Protein AF-A0A965GVR5-F1 (afdb_monomer_lite)

Sequence (82 aa):
VSPTGTEKTGYPTQKPLGILRRVIQASSKPGDLVLDFFAGSGTTGAAALELNRQFILIDQNPEAIGVMKERFANAEVSFEKF

Foldseek 3Di:
DDQPDPPDLPFPPDDHLVVLLVVDVVPDAAAAEAEDQDCQLVSNVVSCVVRNYHYDYHDPDVVSVVNNCVVCVPPPDDDDDD

Secondary structure (DSSP, 8-state):
----STT--S-TTPPPHHHHHHHHHHH--TT-EEEESS-TTTHHHHHHHHTT-EEEE--S-HHHHHHHHHHTTTS-------

pLDDT: mean 93.33, std 10.98, range [50.62, 98.75]

Structure (mmCIF, N/CA/C/O backbone):
data_AF-A0A965GVR5-F1
#
_entry.id   AF-A0A965GVR5-F1
#
loop_
_atom_site.group_PDB
_atom_site.id
_atom_site.type_symbol
_atom_site.label_atom_id
_atom_site.label_alt_id
_atom_site.label_comp_id
_atom_site.label_asym_id
_atom_site.label_entity_id
_atom_site.label_seq_id
_atom_site.pdbx_PDB_ins_code
_atom_site.Cartn_x
_atom_site.Cartn_y
_atom_site.Cartn_z
_atom_site.occupancy
_atom_site.B_iso_or_equiv
_atom_site.auth_seq_id
_atom_site.auth_comp_id
_atom_site.auth_asym_id
_atom_site.auth_atom_id
_atom_site.pdbx_PDB_model_num
ATOM 1 N N . VAL A 1 1 ? -13.254 -0.658 -16.054 1.00 53.50 1 VAL A N 1
ATOM 2 C CA . VAL A 1 1 ? -13.275 0.807 -15.825 1.00 53.50 1 VAL A CA 1
ATOM 3 C C . VAL A 1 1 ? -11.880 1.319 -16.143 1.00 53.50 1 VAL A C 1
ATOM 5 O O . VAL A 1 1 ? -10.944 0.829 -15.527 1.00 53.50 1 VAL A O 1
ATOM 8 N N . SER A 1 2 ? -11.717 2.163 -17.165 1.00 50.91 2 SER A N 1
ATOM 9 C CA . SER A 1 2 ? -10.405 2.737 -17.515 1.00 50.91 2 SER A CA 1
ATOM 10 C C . SER A 1 2 ? -10.014 3.775 -16.454 1.00 50.91 2 SER A C 1
ATOM 12 O O . SER A 1 2 ? -10.908 4.504 -16.017 1.00 50.91 2 SER A O 1
ATOM 14 N N . PRO A 1 3 ? -8.746 3.872 -16.009 1.00 53.16 3 PRO A N 1
ATOM 15 C CA . PRO A 1 3 ? -8.336 4.878 -15.038 1.00 53.16 3 PRO A CA 1
ATOM 16 C C . PRO A 1 3 ? -8.238 6.236 -15.742 1.00 53.16 3 PRO A C 1
ATOM 18 O O . PRO A 1 3 ? -7.157 6.726 -16.030 1.00 53.16 3 PRO A O 1
ATOM 21 N N . THR A 1 4 ? -9.354 6.851 -16.118 1.00 50.62 4 THR A N 1
ATOM 22 C CA . THR A 1 4 ? -9.389 8.226 -16.631 1.00 50.62 4 THR A CA 1
ATOM 23 C C . THR A 1 4 ? -9.439 9.174 -15.438 1.00 50.62 4 THR A C 1
ATOM 25 O O . THR A 1 4 ? -10.517 9.548 -14.990 1.00 50.62 4 THR A O 1
ATOM 28 N N . GLY A 1 5 ? -8.280 9.506 -14.866 1.00 63.00 5 GLY A N 1
ATOM 29 C CA . GLY A 1 5 ? -8.201 10.388 -13.703 1.00 63.00 5 GLY A CA 1
ATOM 30 C C . GLY A 1 5 ? -6.774 10.813 -13.366 1.00 63.00 5 GLY A C 1
ATOM 31 O O . GLY A 1 5 ? -5.809 10.230 -13.858 1.00 63.00 5 GLY A O 1
ATOM 32 N N . THR A 1 6 ? -6.653 11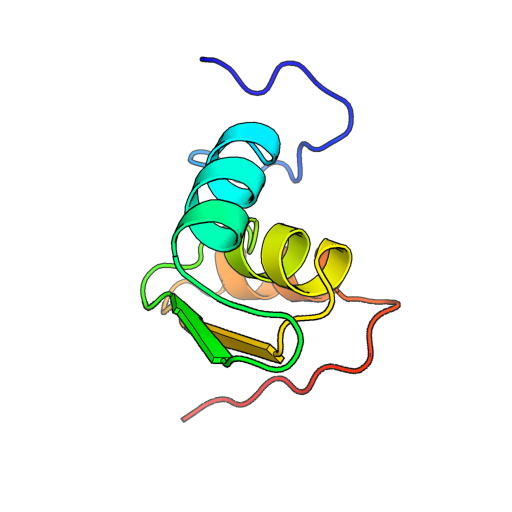.823 -12.506 1.00 74.06 6 THR A N 1
ATOM 33 C CA . THR A 1 6 ? -5.391 12.365 -11.965 1.00 74.06 6 THR A CA 1
ATOM 34 C C . THR A 1 6 ? -4.580 11.352 -11.146 1.00 74.06 6 THR A C 1
ATOM 36 O O . THR A 1 6 ? -3.440 11.623 -10.799 1.00 74.06 6 THR A O 1
ATOM 39 N N . GLU A 1 7 ? -5.139 10.171 -10.861 1.00 81.12 7 GLU A N 1
ATOM 40 C CA . GLU A 1 7 ? -4.501 9.099 -10.087 1.00 81.12 7 GLU A CA 1
ATOM 41 C C . GLU A 1 7 ? -3.512 8.226 -10.878 1.00 81.12 7 GLU A C 1
ATOM 43 O O . GLU A 1 7 ? -2.917 7.314 -10.294 1.00 81.12 7 GLU A O 1
ATOM 48 N N . LYS A 1 8 ? -3.369 8.437 -12.196 1.00 83.19 8 LYS A N 1
ATOM 49 C CA . LYS A 1 8 ? -2.485 7.634 -13.056 1.00 83.19 8 LYS A CA 1
ATOM 50 C C . LYS A 1 8 ? -1.022 7.785 -12.644 1.00 83.19 8 LYS A C 1
ATOM 52 O O . LYS A 1 8 ? -0.512 8.895 -12.586 1.00 83.19 8 LYS A O 1
ATOM 57 N N . THR A 1 9 ? -0.327 6.661 -12.511 1.00 86.38 9 THR A N 1
ATOM 58 C CA . THR A 1 9 ? 1.139 6.633 -12.361 1.00 86.38 9 THR A CA 1
ATOM 59 C C . THR A 1 9 ? 1.873 6.270 -13.646 1.00 86.38 9 THR A C 1
ATOM 61 O O . THR A 1 9 ? 3.089 6.165 -13.644 1.00 86.38 9 THR A O 1
ATOM 64 N N . GLY A 1 10 ? 1.147 6.004 -14.735 1.00 86.31 10 GLY A N 1
ATOM 65 C CA . GLY A 1 10 ? 1.729 5.478 -15.975 1.00 86.31 10 GLY A CA 1
ATOM 66 C C . GLY A 1 10 ? 1.914 3.956 -15.990 1.00 86.31 10 GLY A C 1
ATOM 67 O O . GLY A 1 10 ? 2.219 3.405 -17.041 1.00 86.31 10 GLY A O 1
ATOM 68 N N . TYR A 1 11 ? 1.647 3.258 -14.878 1.00 91.06 11 TYR A N 1
ATOM 69 C CA . TYR A 1 11 ? 1.749 1.799 -14.832 1.00 91.06 11 TYR A CA 1
ATOM 70 C C . TYR A 1 11 ? 0.598 1.138 -15.624 1.00 91.06 11 TYR A C 1
ATOM 72 O O . TYR A 1 11 ? -0.570 1.441 -15.343 1.00 91.06 11 TYR A O 1
ATOM 80 N N . PRO A 1 12 ? 0.871 0.223 -16.578 1.00 87.06 12 PRO A N 1
ATOM 81 C CA . PRO A 1 12 ? -0.122 -0.214 -17.570 1.00 87.06 12 PRO A CA 1
ATOM 82 C C . PRO A 1 12 ? -1.395 -0.844 -16.993 1.00 87.06 12 PRO A C 1
ATOM 84 O O . PRO A 1 12 ? -2.485 -0.665 -17.532 1.00 87.06 12 PRO A O 1
ATOM 87 N N . THR A 1 13 ? -1.266 -1.584 -15.892 1.00 88.56 13 THR A N 1
ATOM 88 C CA . THR A 1 13 ? -2.344 -2.392 -15.297 1.00 88.56 13 THR A CA 1
ATOM 89 C C . THR A 1 13 ? -2.828 -1.838 -13.956 1.00 88.56 13 THR A C 1
ATOM 91 O O . THR A 1 13 ? -3.349 -2.578 -13.118 1.00 88.56 13 THR A O 1
ATOM 94 N N . GLN A 1 14 ? -2.671 -0.528 -13.736 1.00 92.19 14 GLN A N 1
ATOM 95 C CA . GLN A 1 14 ? -3.100 0.136 -12.506 1.00 92.19 14 GLN A CA 1
ATOM 96 C C . GLN A 1 14 ? -4.589 -0.123 -12.206 1.00 92.19 14 GLN A C 1
ATOM 98 O O . GLN A 1 14 ? -5.484 0.267 -12.960 1.00 92.19 14 GLN A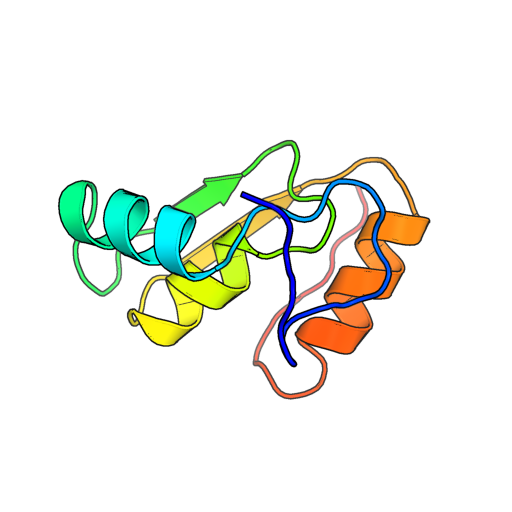 O 1
ATOM 103 N N . LYS A 1 15 ? -4.852 -0.736 -11.045 1.00 92.94 15 LYS A N 1
ATOM 104 C CA . LYS A 1 15 ? -6.204 -0.906 -10.490 1.00 92.94 15 LYS A CA 1
ATOM 105 C C . LYS A 1 15 ? -6.768 0.483 -10.107 1.00 92.94 15 LYS A C 1
ATOM 107 O O . LYS A 1 15 ? -6.002 1.279 -9.556 1.00 92.94 15 LYS A O 1
ATOM 112 N N . PRO A 1 16 ? -8.062 0.788 -10.345 1.00 93.25 16 PRO A N 1
ATOM 113 C CA . PRO A 1 16 ? -8.667 2.061 -9.935 1.00 93.25 16 PRO A CA 1
ATOM 114 C C . PRO A 1 16 ? -8.733 2.218 -8.411 1.00 93.25 16 PRO A C 1
ATOM 116 O O . PRO A 1 16 ? -9.152 1.289 -7.710 1.00 93.25 16 PRO A O 1
ATOM 119 N N . LEU A 1 17 ? -8.400 3.402 -7.889 1.00 95.12 17 LEU A N 1
ATOM 120 C CA . LEU A 1 17 ? -8.299 3.636 -6.439 1.00 95.12 17 LEU A CA 1
ATOM 121 C C . LEU A 1 17 ? -9.631 3.441 -5.711 1.00 95.12 17 LEU A C 1
ATOM 123 O O . LEU A 1 17 ? -9.689 2.799 -4.663 1.00 95.12 17 LEU A O 1
ATOM 127 N N . GLY A 1 18 ? -10.724 3.944 -6.291 1.00 94.94 18 GLY A N 1
ATOM 128 C CA . GLY A 1 18 ? -12.057 3.851 -5.689 1.00 94.94 18 GLY A CA 1
ATOM 129 C C . GLY A 1 18 ? -12.536 2.413 -5.470 1.00 94.94 18 GLY A C 1
ATOM 130 O O . GLY A 1 18 ? -13.224 2.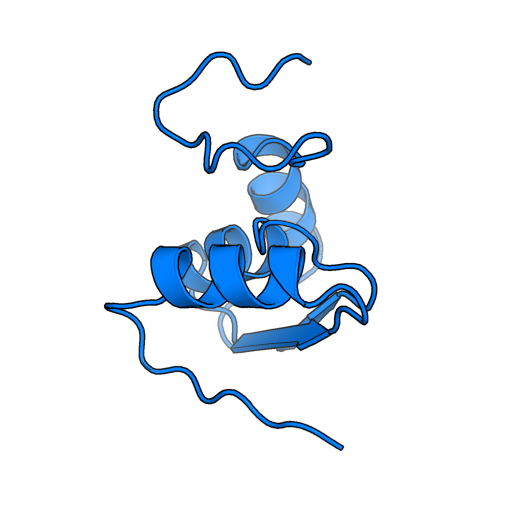143 -4.485 1.00 94.94 18 GLY A O 1
ATOM 131 N N . ILE A 1 19 ? -12.133 1.480 -6.341 1.00 95.50 19 ILE A N 1
ATOM 132 C CA . ILE A 1 19 ? -12.464 0.059 -6.185 1.00 95.50 19 ILE A CA 1
ATOM 133 C C . ILE A 1 19 ? -11.738 -0.506 -4.965 1.00 95.50 19 ILE A C 1
ATOM 135 O O . ILE A 1 19 ? -12.374 -1.124 -4.112 1.00 95.50 19 ILE A O 1
ATOM 139 N N . LEU A 1 20 ? -10.432 -0.255 -4.841 1.00 97.88 20 LEU A N 1
ATOM 140 C CA . LEU A 1 20 ? -9.660 -0.790 -3.718 1.00 97.88 20 LEU A CA 1
ATOM 141 C C . LEU A 1 20 ? -10.052 -0.157 -2.387 1.00 97.88 20 LEU A C 1
ATOM 143 O O . LEU A 1 20 ? -10.162 -0.874 -1.396 1.00 97.88 20 LEU A O 1
ATOM 147 N N . ARG A 1 21 ? -10.381 1.139 -2.369 1.00 98.00 21 ARG A N 1
ATOM 148 C CA . ARG A 1 21 ? -10.930 1.800 -1.177 1.00 98.00 21 ARG A CA 1
ATOM 149 C C . ARG A 1 21 ? -12.188 1.088 -0.677 1.00 98.00 21 ARG A C 1
ATOM 151 O O . ARG A 1 21 ? -12.293 0.794 0.509 1.00 98.00 21 ARG A O 1
ATOM 158 N N . ARG A 1 22 ? -13.116 0.747 -1.581 1.00 98.31 22 ARG A N 1
ATOM 159 C CA . ARG A 1 22 ? -14.351 0.028 -1.225 1.00 98.31 22 ARG A CA 1
ATOM 160 C C . ARG A 1 22 ? -14.070 -1.377 -0.690 1.00 98.31 22 ARG A C 1
ATOM 162 O O . ARG A 1 22 ? -14.683 -1.771 0.297 1.00 98.31 22 ARG A O 1
ATOM 169 N N . VAL A 1 23 ? -13.152 -2.114 -1.318 1.00 98.25 23 VAL A N 1
ATOM 170 C CA . VAL A 1 23 ? -12.770 -3.471 -0.885 1.00 98.25 23 VAL A CA 1
ATOM 171 C C . VAL A 1 23 ? -12.128 -3.448 0.504 1.00 98.25 23 VAL A C 1
ATOM 173 O O . VAL A 1 23 ? -12.555 -4.199 1.379 1.00 98.25 23 VAL A O 1
ATOM 176 N N . ILE A 1 24 ? -11.154 -2.560 0.732 1.00 98.62 24 ILE A N 1
ATOM 177 C CA . ILE A 1 24 ? -10.447 -2.443 2.016 1.00 98.62 24 ILE A CA 1
ATOM 178 C C . ILE A 1 24 ? -11.412 -2.002 3.118 1.00 98.62 24 ILE A C 1
ATOM 180 O O . ILE A 1 24 ? -11.461 -2.627 4.172 1.00 98.62 24 ILE A O 1
ATOM 184 N N . GLN A 1 25 ? -12.236 -0.981 2.869 1.00 98.44 25 GLN A N 1
ATOM 185 C CA . GLN A 1 25 ? -13.201 -0.495 3.856 1.00 98.44 25 GLN A CA 1
ATOM 186 C C . GLN A 1 25 ? -14.207 -1.573 4.285 1.00 98.44 25 GLN A C 1
ATOM 188 O O . GLN A 1 25 ? -14.603 -1.598 5.447 1.00 98.44 25 GLN A O 1
ATOM 193 N N . ALA A 1 26 ? -14.617 -2.453 3.367 1.00 98.50 26 ALA A N 1
ATOM 194 C CA . ALA A 1 26 ? -15.539 -3.545 3.669 1.00 98.50 26 ALA A CA 1
ATOM 195 C C . ALA A 1 26 ? -14.878 -4.724 4.406 1.00 98.50 26 ALA A C 1
ATOM 197 O O . ALA A 1 26 ? -15.583 -5.496 5.051 1.00 98.50 26 ALA A O 1
ATOM 198 N N . SER A 1 27 ? -13.553 -4.871 4.302 1.00 98.06 27 SER A N 1
ATOM 199 C CA . SER A 1 27 ? -12.837 -6.090 4.715 1.00 98.06 27 SER A CA 1
ATOM 200 C C . SER A 1 27 ? -11.873 -5.886 5.887 1.00 98.06 27 SER A C 1
ATOM 202 O O . SER A 1 27 ? -11.295 -6.858 6.361 1.00 98.06 27 SER A O 1
ATOM 204 N N . SER A 1 28 ? -11.671 -4.649 6.351 1.00 98.69 28 SER A N 1
ATOM 205 C CA . SER A 1 28 ? -10.753 -4.334 7.452 1.00 98.69 28 SER A CA 1
ATOM 206 C C . SER A 1 28 ? -11.185 -3.106 8.251 1.00 98.69 28 SER A C 1
ATOM 208 O O . SER A 1 28 ? -12.033 -2.318 7.821 1.00 98.69 28 SER A O 1
ATOM 210 N N . LYS A 1 29 ? -10.567 -2.902 9.412 1.00 98.69 29 LYS A N 1
ATOM 211 C CA . LYS A 1 29 ? -10.725 -1.741 10.297 1.00 98.69 29 LYS A CA 1
ATOM 212 C C . LYS A 1 29 ? -9.483 -0.838 10.237 1.00 98.69 29 LYS A 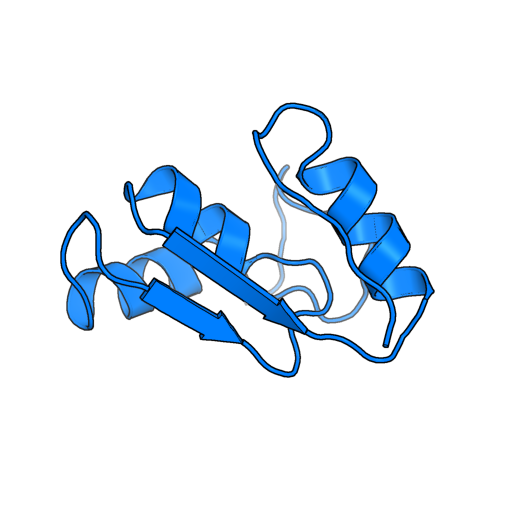C 1
ATOM 214 O O . LYS A 1 29 ? -8.429 -1.277 9.783 1.00 98.69 29 LYS A O 1
ATOM 219 N N . PRO A 1 30 ? -9.584 0.439 10.651 1.00 98.69 30 PRO A N 1
ATOM 220 C CA . PRO A 1 30 ? -8.402 1.271 10.869 1.00 98.69 30 PRO A CA 1
ATOM 221 C C . PRO A 1 30 ? -7.382 0.562 11.769 1.00 98.69 30 PRO A C 1
ATOM 223 O O . PRO A 1 30 ? -7.770 -0.060 12.755 1.00 98.69 30 PRO A O 1
ATOM 226 N N . GLY A 1 31 ? -6.101 0.657 11.423 1.00 98.50 31 GLY A N 1
ATOM 227 C CA . GLY A 1 31 ? -4.999 -0.029 12.102 1.00 98.50 31 GLY A CA 1
ATOM 228 C C . GLY A 1 31 ? -4.716 -1.454 11.615 1.00 98.50 31 GLY A C 1
ATOM 229 O O . GLY A 1 31 ? -3.612 -1.935 11.842 1.00 98.50 31 GLY A O 1
ATOM 230 N N . ASP A 1 32 ? -5.644 -2.110 10.906 1.00 98.75 32 ASP A N 1
ATOM 231 C CA . ASP A 1 32 ? -5.391 -3.446 10.351 1.00 98.75 32 ASP A CA 1
ATOM 232 C C . ASP A 1 32 ? -4.316 -3.406 9.249 1.00 98.75 32 ASP A C 1
ATOM 234 O O . ASP A 1 32 ? -4.126 -2.393 8.565 1.00 98.75 32 ASP A O 1
ATOM 238 N N . LEU A 1 33 ? -3.653 -4.547 9.042 1.00 98.69 33 LEU A N 1
ATOM 239 C CA . LEU A 1 33 ? -2.650 -4.748 7.999 1.00 98.69 33 LEU A CA 1
ATOM 240 C C . LEU A 1 33 ? -3.282 -5.260 6.695 1.00 98.69 33 LEU A C 1
ATOM 242 O O . LEU A 1 33 ? -3.971 -6.280 6.681 1.00 98.69 33 LEU A O 1
ATOM 246 N N . VAL A 1 34 ? -2.986 -4.588 5.581 1.00 98.75 34 VAL A N 1
ATOM 247 C CA . VAL A 1 34 ? -3.363 -4.999 4.219 1.00 98.75 34 VAL A CA 1
ATOM 248 C C . VAL A 1 34 ? -2.130 -5.517 3.472 1.00 98.75 34 VAL A C 1
ATOM 250 O O . VAL A 1 34 ? -1.116 -4.830 3.398 1.00 98.75 34 VAL A O 1
ATOM 253 N N . LEU A 1 35 ? -2.215 -6.707 2.877 1.00 98.56 35 LEU A N 1
ATOM 254 C CA . LEU A 1 35 ? -1.118 -7.328 2.126 1.00 98.56 35 LEU A CA 1
ATOM 255 C C . LEU A 1 35 ? -1.500 -7.516 0.653 1.00 98.56 35 LEU A C 1
ATOM 257 O O . LEU A 1 35 ? -2.564 -8.057 0.356 1.00 98.56 35 LEU A O 1
ATOM 261 N N . ASP A 1 36 ? -0.622 -7.101 -0.262 1.00 98.38 36 ASP A N 1
ATOM 262 C CA . ASP A 1 36 ? -0.752 -7.347 -1.705 1.00 98.38 36 ASP A CA 1
ATOM 263 C C . ASP A 1 36 ? 0.561 -7.900 -2.274 1.00 98.38 36 ASP A C 1
ATOM 265 O O . ASP A 1 36 ? 1.584 -7.215 -2.262 1.00 98.38 36 ASP A O 1
ATOM 269 N N . PHE A 1 37 ? 0.527 -9.139 -2.776 1.00 97.81 37 PHE A N 1
ATOM 270 C CA . PHE A 1 37 ? 1.689 -9.827 -3.354 1.00 97.81 37 PHE A CA 1
ATOM 271 C C . PHE A 1 37 ? 1.992 -9.438 -4.809 1.00 97.81 37 PHE A C 1
ATOM 273 O O . PHE A 1 37 ? 3.028 -9.827 -5.345 1.00 97.81 37 PHE A O 1
ATOM 280 N N . PHE A 1 38 ? 1.073 -8.715 -5.456 1.00 97.25 38 PHE A N 1
ATOM 281 C CA . PHE A 1 38 ? 1.170 -8.286 -6.852 1.00 97.25 38 PHE A CA 1
ATOM 282 C C . PHE A 1 38 ? 0.770 -6.813 -6.937 1.00 97.25 38 PHE A C 1
ATOM 284 O O . PHE A 1 38 ? -0.236 -6.432 -7.560 1.00 97.25 38 PHE A O 1
ATOM 291 N N . ALA A 1 39 ? 1.528 -5.995 -6.208 1.00 97.62 39 ALA A N 1
ATOM 292 C CA . ALA A 1 39 ? 1.161 -4.624 -5.898 1.00 97.62 39 ALA A CA 1
ATOM 293 C C . ALA A 1 39 ? 1.163 -3.701 -7.124 1.00 97.62 39 ALA A C 1
ATOM 295 O O . ALA A 1 39 ? 0.378 -2.744 -7.160 1.00 97.62 39 ALA A O 1
ATOM 296 N N . GLY A 1 40 ? 2.001 -3.974 -8.129 1.00 97.69 40 GLY A N 1
ATOM 297 C CA . GLY A 1 40 ? 2.129 -3.167 -9.339 1.00 97.69 40 GLY A CA 1
ATOM 298 C C . GLY A 1 40 ? 2.337 -1.690 -9.008 1.00 97.69 40 GLY A C 1
ATOM 299 O O . GLY A 1 40 ? 3.294 -1.306 -8.346 1.00 97.69 40 GLY A O 1
ATOM 300 N N . SER A 1 41 ? 1.384 -0.845 -9.405 1.00 97.44 41 SER A N 1
ATOM 301 C CA . SER A 1 41 ? 1.409 0.598 -9.134 1.00 97.44 41 SER A CA 1
ATOM 302 C C . SER A 1 41 ? 1.254 0.995 -7.661 1.00 97.44 41 SER A C 1
ATOM 304 O O . SER A 1 41 ? 1.256 2.189 -7.365 1.00 97.44 41 SER A O 1
ATOM 306 N N . GLY A 1 42 ? 1.016 0.049 -6.751 1.00 97.94 42 GLY A N 1
ATOM 307 C CA . GLY A 1 42 ? 0.824 0.301 -5.322 1.00 97.94 42 GLY A CA 1
ATOM 308 C C . GLY A 1 42 ? -0.531 0.904 -4.949 1.00 97.94 42 GLY A C 1
ATOM 309 O O . GLY A 1 42 ? -0.674 1.461 -3.861 1.00 97.94 42 GLY A O 1
ATOM 310 N N . THR A 1 43 ? -1.551 0.802 -5.814 1.00 98.06 43 THR A N 1
ATOM 311 C CA . THR A 1 43 ? -2.889 1.359 -5.524 1.00 98.06 43 THR A CA 1
ATOM 312 C C . THR A 1 43 ? -3.475 0.789 -4.228 1.00 98.06 43 THR A C 1
ATOM 314 O O . THR A 1 43 ? -4.150 1.510 -3.497 1.00 98.06 43 THR A O 1
ATOM 317 N N . THR A 1 44 ? -3.200 -0.484 -3.915 1.00 98.50 44 THR A N 1
ATOM 318 C CA . THR A 1 44 ? -3.671 -1.130 -2.680 1.00 98.50 44 THR A CA 1
ATOM 319 C C . THR A 1 44 ? -3.149 -0.408 -1.441 1.00 98.50 44 THR A C 1
ATOM 321 O O . THR A 1 44 ? -3.937 -0.079 -0.559 1.00 98.50 44 THR A O 1
ATOM 324 N N . GLY A 1 45 ? -1.852 -0.079 -1.406 1.00 98.31 45 GLY A N 1
ATOM 325 C CA . GLY A 1 45 ? -1.255 0.669 -0.297 1.00 98.31 45 GLY A CA 1
ATOM 326 C C . GLY A 1 45 ? -1.735 2.115 -0.238 1.00 98.31 45 GLY A C 1
ATOM 327 O O . GLY A 1 45 ? -2.022 2.604 0.845 1.00 98.31 45 GLY A O 1
ATOM 328 N N . ALA A 1 46 ? -1.929 2.781 -1.384 1.00 98.00 46 ALA A N 1
ATOM 329 C CA . ALA A 1 46 ? -2.502 4.132 -1.401 1.00 98.00 46 ALA A CA 1
ATOM 330 C C . ALA A 1 46 ? -3.914 4.166 -0.793 1.00 98.00 46 ALA A C 1
ATOM 332 O O . ALA A 1 46 ? -4.205 5.007 0.054 1.00 98.00 46 ALA A O 1
ATOM 333 N N . ALA A 1 47 ? -4.773 3.216 -1.173 1.00 98.31 47 ALA A N 1
ATOM 334 C CA . ALA A 1 47 ? -6.108 3.096 -0.595 1.00 98.31 47 ALA A CA 1
ATOM 335 C C . ALA A 1 47 ? -6.065 2.712 0.895 1.00 98.31 47 ALA A C 1
ATOM 337 O O . ALA A 1 47 ? -6.861 3.228 1.677 1.00 98.31 47 ALA A O 1
ATOM 338 N N . ALA A 1 48 ? -5.150 1.823 1.298 1.00 98.62 48 ALA A N 1
ATOM 339 C CA . ALA A 1 48 ? -4.958 1.452 2.699 1.00 98.62 48 ALA A CA 1
ATOM 340 C C . ALA A 1 48 ? -4.533 2.663 3.546 1.00 98.62 48 ALA A C 1
ATOM 342 O O . ALA A 1 48 ? -5.131 2.912 4.594 1.00 98.62 48 ALA A O 1
ATOM 343 N N . LEU A 1 49 ? -3.575 3.453 3.053 1.00 98.25 49 LEU A N 1
ATOM 344 C CA . LEU A 1 49 ? -3.067 4.651 3.716 1.00 98.25 49 LEU A CA 1
ATOM 345 C C . LEU A 1 49 ? -4.163 5.706 3.913 1.00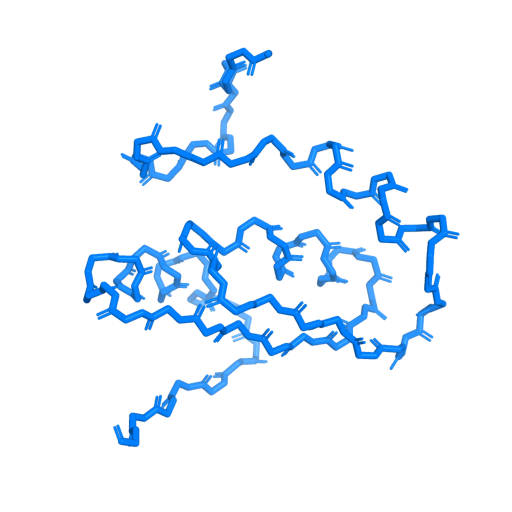 98.25 49 LEU A C 1
ATOM 347 O O . LEU A 1 49 ? -4.354 6.172 5.031 1.00 98.25 49 LEU A O 1
ATOM 351 N N . GLU A 1 50 ? -4.945 6.018 2.869 1.00 97.81 50 GLU A N 1
ATOM 352 C CA . GLU A 1 50 ? -6.092 6.946 2.960 1.00 97.81 50 GLU A CA 1
ATOM 353 C C . GLU A 1 50 ? -7.125 6.518 4.010 1.00 97.81 50 GLU A C 1
ATOM 355 O O . GLU A 1 50 ? -7.828 7.341 4.595 1.00 97.81 50 GLU A O 1
ATOM 360 N N . LEU A 1 51 ?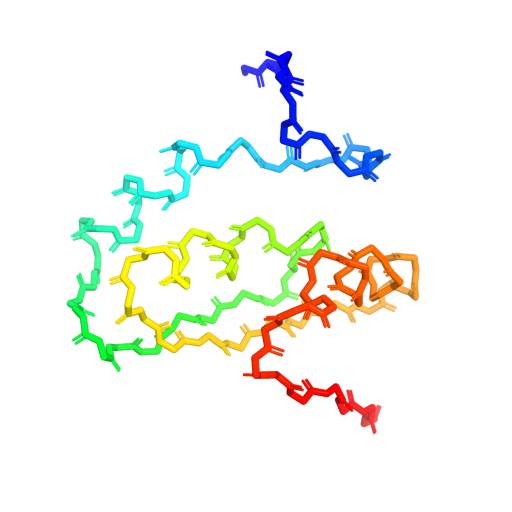 -7.238 5.211 4.232 1.00 98.50 51 LEU A N 1
ATOM 361 C CA . LEU A 1 51 ? -8.165 4.619 5.179 1.00 98.50 51 LEU A CA 1
ATOM 362 C C . LEU A 1 51 ? -7.539 4.421 6.572 1.00 98.50 51 LEU A C 1
ATOM 364 O O . LEU A 1 51 ? -8.201 3.861 7.439 1.00 98.50 51 LEU A O 1
ATOM 368 N N . ASN A 1 52 ? -6.319 4.884 6.849 1.00 98.38 52 ASN A N 1
ATOM 369 C CA . ASN A 1 52 ? -5.614 4.646 8.118 1.00 98.38 52 ASN A CA 1
ATOM 370 C C . ASN A 1 52 ? -5.378 3.151 8.411 1.00 98.38 52 ASN A C 1
ATOM 372 O O . ASN A 1 52 ? -5.623 2.681 9.523 1.00 98.38 52 ASN A O 1
ATOM 376 N N . ARG A 1 53 ? -4.969 2.376 7.403 1.00 98.62 53 ARG A N 1
ATOM 377 C CA . ARG A 1 53 ? -4.500 0.987 7.546 1.00 98.62 53 ARG A CA 1
ATOM 378 C C . ARG A 1 53 ? -2.990 0.922 7.339 1.00 98.62 53 ARG A C 1
ATOM 380 O O . ARG A 1 53 ? -2.425 1.725 6.597 1.00 98.62 53 ARG A O 1
ATOM 387 N N . GLN A 1 54 ? -2.358 -0.070 7.955 1.00 98.62 54 GLN A N 1
ATOM 388 C CA . GLN A 1 54 ? -0.989 -0.447 7.613 1.00 98.62 54 GLN A CA 1
ATOM 389 C C . GLN A 1 54 ? -1.000 -1.276 6.327 1.00 98.62 54 GLN A C 1
ATOM 391 O O . GLN A 1 54 ? -2.011 -1.901 5.989 1.00 98.62 54 GLN A O 1
ATOM 396 N N . PHE A 1 55 ? 0.115 -1.314 5.601 1.00 98.69 55 PHE A N 1
ATOM 397 C CA . PHE A 1 55 ? 0.209 -2.135 4.401 1.00 98.69 55 PHE A CA 1
ATOM 398 C C . PHE A 1 55 ? 1.598 -2.725 4.184 1.00 98.69 55 PHE A C 1
ATOM 400 O O . PHE A 1 55 ? 2.606 -2.123 4.540 1.00 98.69 55 PHE A O 1
ATOM 407 N N . ILE A 1 56 ? 1.627 -3.890 3.540 1.00 98.62 56 ILE A N 1
ATOM 408 C CA . ILE A 1 56 ? 2.819 -4.478 2.932 1.00 98.62 56 ILE A CA 1
ATOM 409 C C . ILE A 1 56 ? 2.500 -4.717 1.459 1.00 98.62 56 ILE A C 1
ATOM 411 O O . ILE A 1 56 ? 1.488 -5.332 1.113 1.00 98.62 56 ILE A O 1
ATOM 415 N N . LEU A 1 57 ? 3.367 -4.211 0.591 1.00 98.56 57 LEU A N 1
ATOM 416 C CA . LEU A 1 57 ? 3.259 -4.358 -0.853 1.00 98.56 57 LEU A CA 1
ATOM 417 C C . LEU A 1 57 ? 4.483 -5.099 -1.363 1.00 98.56 57 LEU A C 1
ATOM 419 O O . LEU A 1 57 ? 5.611 -4.724 -1.051 1.00 98.56 57 LEU A O 1
ATOM 423 N N . ILE A 1 58 ? 4.249 -6.134 -2.158 1.00 98.50 58 ILE A N 1
ATOM 424 C CA . ILE A 1 58 ? 5.303 -6.942 -2.758 1.00 98.50 58 ILE A CA 1
ATOM 425 C C . ILE A 1 58 ? 5.097 -6.922 -4.267 1.00 98.50 58 ILE A C 1
ATOM 427 O O . ILE A 1 58 ? 3.977 -7.036 -4.768 1.00 98.50 58 ILE A O 1
ATOM 431 N N . ASP A 1 59 ? 6.195 -6.744 -4.991 1.00 98.06 59 ASP A N 1
ATOM 432 C CA . ASP A 1 59 ? 6.247 -6.943 -6.429 1.00 98.06 59 ASP A CA 1
ATOM 433 C C . ASP A 1 59 ? 7.668 -7.348 -6.833 1.00 98.06 59 ASP A C 1
ATOM 435 O O . ASP A 1 59 ? 8.650 -6.924 -6.224 1.00 98.06 59 ASP A O 1
ATOM 439 N N . GLN A 1 60 ? 7.777 -8.182 -7.860 1.00 97.19 60 GLN A N 1
ATOM 440 C CA . GLN A 1 60 ? 9.055 -8.644 -8.405 1.00 97.19 60 GLN A CA 1
ATOM 441 C C . GLN A 1 60 ? 9.565 -7.748 -9.541 1.00 97.19 60 GLN A C 1
ATOM 443 O O . GLN A 1 60 ? 10.735 -7.829 -9.909 1.00 97.19 60 GLN A O 1
ATOM 448 N N . ASN A 1 61 ? 8.701 -6.908 -10.121 1.00 96.69 61 ASN A N 1
ATOM 449 C CA . ASN A 1 61 ? 9.047 -6.035 -11.232 1.00 96.69 61 ASN A CA 1
ATOM 450 C C . ASN A 1 61 ? 9.727 -4.746 -10.720 1.00 96.69 61 ASN A C 1
ATOM 452 O O . ASN A 1 61 ? 9.074 -3.939 -10.053 1.00 96.69 61 ASN A O 1
ATOM 456 N N . PRO A 1 62 ? 10.996 -4.471 -11.082 1.00 96.12 62 PRO A N 1
ATOM 457 C CA . PRO A 1 62 ? 11.683 -3.243 -10.680 1.00 96.12 62 PRO A CA 1
ATOM 458 C C . PRO A 1 62 ? 10.970 -1.950 -11.103 1.00 96.12 62 PRO A C 1
ATOM 460 O O . PRO A 1 62 ? 11.058 -0.950 -10.392 1.00 96.12 62 PRO A O 1
ATOM 463 N N . GLU A 1 63 ? 10.242 -1.959 -12.222 1.00 96.62 63 GLU A N 1
ATOM 464 C CA . GLU A 1 63 ? 9.441 -0.815 -12.676 1.00 96.62 63 GLU A CA 1
ATOM 465 C C . GLU A 1 63 ? 8.276 -0.532 -11.718 1.00 96.62 63 GLU A C 1
ATOM 467 O O . GLU A 1 63 ? 8.035 0.620 -11.360 1.00 96.62 63 GLU A O 1
ATOM 472 N N . ALA A 1 64 ? 7.602 -1.581 -11.230 1.00 97.44 64 ALA A N 1
ATOM 473 C CA . ALA A 1 64 ? 6.557 -1.454 -10.214 1.00 97.44 64 ALA A CA 1
ATOM 474 C C . ALA A 1 64 ? 7.121 -0.845 -8.924 1.00 97.44 64 ALA A C 1
ATOM 476 O O . ALA A 1 64 ? 6.535 0.077 -8.357 1.00 97.44 64 ALA A O 1
ATOM 477 N N . ILE A 1 65 ? 8.304 -1.304 -8.499 1.00 97.62 65 ILE A N 1
ATOM 478 C CA . ILE A 1 65 ? 9.010 -0.741 -7.342 1.00 97.62 65 ILE A CA 1
ATOM 479 C C . ILE A 1 65 ? 9.335 0.744 -7.559 1.00 97.62 65 ILE A C 1
ATOM 481 O O . ILE A 1 65 ? 9.130 1.543 -6.648 1.00 97.62 65 ILE A O 1
ATOM 485 N N . GLY A 1 66 ? 9.813 1.129 -8.746 1.00 97.44 66 GLY A N 1
ATOM 486 C CA . GLY A 1 66 ? 10.074 2.530 -9.100 1.00 97.44 66 GLY A CA 1
ATOM 487 C C . GLY A 1 66 ? 8.822 3.399 -8.986 1.00 97.44 66 GLY A C 1
ATOM 488 O O . GLY A 1 66 ? 8.829 4.407 -8.281 1.00 97.44 66 GLY A O 1
ATOM 489 N N . VAL A 1 67 ? 7.716 2.942 -9.574 1.00 97.62 67 VAL A N 1
ATOM 490 C CA . VAL A 1 67 ? 6.410 3.611 -9.479 1.00 97.62 67 VAL A CA 1
ATOM 491 C C . VAL A 1 67 ? 5.938 3.741 -8.027 1.00 97.62 67 VAL A C 1
ATOM 493 O O . VAL A 1 67 ? 5.429 4.791 -7.633 1.00 97.62 67 VAL A O 1
ATOM 496 N N . MET A 1 68 ? 6.103 2.700 -7.208 1.00 97.94 68 MET A N 1
ATOM 497 C CA . MET A 1 68 ? 5.734 2.757 -5.792 1.00 97.94 68 MET A CA 1
ATOM 498 C C . MET A 1 68 ? 6.606 3.742 -5.008 1.00 97.94 68 MET A C 1
ATOM 500 O O . MET A 1 68 ? 6.074 4.476 -4.178 1.00 97.94 68 MET A O 1
ATOM 504 N N . LYS A 1 69 ? 7.912 3.822 -5.288 1.00 97.56 69 LYS A N 1
ATOM 505 C CA . LYS A 1 69 ? 8.800 4.815 -4.658 1.00 97.56 69 LYS A CA 1
ATOM 506 C C . LYS A 1 69 ? 8.345 6.243 -4.930 1.00 97.56 69 LYS A C 1
ATOM 508 O O . LYS A 1 69 ? 8.294 7.040 -4.001 1.00 97.56 69 LYS A O 1
ATOM 513 N N . GLU A 1 70 ? 7.972 6.554 -6.169 1.00 96.88 70 GLU A N 1
ATOM 514 C CA . GLU A 1 70 ? 7.432 7.873 -6.516 1.00 96.88 70 GLU A CA 1
ATOM 515 C C . GLU A 1 70 ? 6.090 8.132 -5.823 1.00 96.88 70 GLU A C 1
ATOM 517 O O . GLU A 1 70 ? 5.899 9.175 -5.198 1.00 96.88 70 GLU A O 1
ATOM 522 N N . ARG A 1 71 ? 5.172 7.158 -5.869 1.00 95.94 71 ARG A N 1
ATOM 523 C CA . ARG A 1 71 ? 3.846 7.263 -5.243 1.00 95.94 71 ARG A CA 1
ATOM 524 C C . ARG A 1 71 ? 3.925 7.521 -3.737 1.00 95.94 71 ARG A C 1
ATOM 526 O O . ARG A 1 71 ? 3.105 8.272 -3.214 1.00 95.94 71 ARG A O 1
ATOM 533 N N . PHE A 1 72 ? 4.872 6.891 -3.046 1.00 97.56 72 PHE A N 1
ATOM 534 C CA . PHE A 1 72 ? 5.021 6.973 -1.592 1.00 97.56 72 PHE A CA 1
ATOM 535 C C . PHE A 1 72 ? 6.156 7.905 -1.144 1.00 97.56 72 PHE A C 1
ATOM 537 O O . PHE A 1 72 ? 6.537 7.867 0.020 1.00 97.56 72 PHE A O 1
ATOM 544 N N . ALA A 1 73 ? 6.661 8.784 -2.019 1.00 96.81 73 ALA A N 1
ATOM 545 C CA . ALA A 1 73 ? 7.791 9.672 -1.716 1.00 96.81 73 ALA A CA 1
ATOM 546 C C . ALA A 1 73 ? 7.571 10.587 -0.493 1.00 96.81 73 ALA A C 1
ATOM 548 O O . ALA A 1 73 ? 8.533 10.991 0.152 1.00 96.81 73 ALA A O 1
ATOM 549 N N . ASN A 1 74 ? 6.311 10.896 -0.167 1.00 95.50 74 ASN A N 1
ATOM 550 C CA . ASN A 1 74 ? 5.924 11.736 0.972 1.00 95.50 74 ASN A CA 1
ATOM 551 C C . ASN A 1 74 ? 5.227 10.945 2.097 1.00 95.50 74 ASN A C 1
ATOM 553 O O . ASN A 1 74 ? 4.569 11.545 2.946 1.00 95.50 74 ASN A O 1
ATOM 557 N N . ALA A 1 75 ? 5.306 9.613 2.078 1.00 95.62 75 ALA A N 1
ATOM 558 C CA . ALA A 1 75 ? 4.744 8.745 3.108 1.00 95.62 75 ALA A CA 1
ATOM 559 C C . ALA A 1 75 ? 5.865 8.107 3.941 1.00 95.62 75 ALA A C 1
ATOM 561 O O . ALA A 1 75 ? 6.962 7.859 3.445 1.00 95.62 75 ALA A O 1
ATOM 562 N N . GLU A 1 76 ? 5.579 7.808 5.206 1.00 96.31 76 GLU A N 1
ATOM 563 C CA . GLU A 1 76 ? 6.497 7.067 6.071 1.00 96.31 76 GLU A CA 1
ATOM 564 C C . GLU A 1 76 ? 6.446 5.574 5.711 1.00 96.31 76 GLU A C 1
ATOM 566 O O . GLU A 1 76 ? 5.600 4.825 6.197 1.00 96.31 76 GLU A O 1
ATOM 571 N N . VAL A 1 77 ? 7.318 5.156 4.789 1.00 97.31 77 VAL A N 1
ATOM 572 C CA . VAL A 1 77 ? 7.424 3.770 4.310 1.00 97.31 77 VAL A CA 1
ATOM 573 C C . VAL A 1 77 ? 8.884 3.337 4.199 1.00 97.31 77 VAL A C 1
ATOM 575 O O . VAL A 1 77 ? 9.765 4.144 3.898 1.00 97.31 77 VAL A O 1
ATOM 578 N N . SER A 1 78 ? 9.142 2.044 4.388 1.00 97.19 78 SER A N 1
ATOM 579 C CA . SER A 1 78 ? 10.426 1.417 4.074 1.00 97.19 78 SER A CA 1
ATOM 580 C C . SER A 1 78 ? 10.335 0.620 2.772 1.00 97.19 78 SER A C 1
ATOM 582 O O . SER A 1 78 ? 9.277 0.120 2.391 1.00 97.19 78 SER A O 1
ATOM 584 N N . PHE A 1 79 ? 11.465 0.502 2.077 1.00 96.69 79 PHE A N 1
ATOM 585 C CA . PHE A 1 79 ? 11.617 -0.384 0.927 1.00 96.69 79 PHE A CA 1
ATOM 586 C C . PHE A 1 79 ? 12.742 -1.363 1.222 1.00 96.69 79 PHE A C 1
ATOM 588 O O . PHE A 1 79 ? 13.883 -0.954 1.436 1.00 96.69 79 PHE A O 1
ATOM 595 N N . GLU A 1 80 ? 12.420 -2.648 1.193 1.00 94.94 80 GLU A N 1
ATOM 596 C CA . GLU A 1 80 ? 13.360 -3.727 1.475 1.00 94.94 80 GLU A CA 1
ATOM 597 C C . GLU A 1 80 ? 13.502 -4.618 0.242 1.00 94.94 80 GLU A C 1
ATOM 599 O O . GLU A 1 80 ? 12.555 -4.810 -0.525 1.00 94.94 80 GLU A O 1
ATOM 604 N N . LYS A 1 81 ? 14.715 -5.124 0.022 1.00 91.06 81 LYS A N 1
ATOM 605 C CA . LYS A 1 81 ? 15.023 -6.080 -1.040 1.00 91.06 81 LYS A CA 1
ATOM 606 C C . LYS A 1 81 ? 15.590 -7.326 -0.380 1.00 91.06 81 LYS A C 1
ATOM 608 O O . LYS A 1 81 ? 16.594 -7.227 0.323 1.00 91.06 81 LYS A O 1
ATOM 613 N N . PHE A 1 82 ? 14.948 -8.455 -0.637 1.00 84.62 82 PHE A N 1
ATOM 614 C CA . PHE A 1 82 ? 15.340 -9.773 -0.152 1.00 84.62 82 PHE A CA 1
ATOM 615 C C . PHE A 1 82 ? 15.800 -10.649 -1.316 1.00 84.62 82 PHE A C 1
ATOM 617 O O . PHE A 1 82 ? 15.358 -10.380 -2.461 1.00 84.62 82 PHE A O 1
#

Radius of gyration: 12.06 Å; chains: 1; bounding box: 31×22×30 Å